Protein AF-A0A961BZH6-F1 (afdb_monomer)

Radius of gyration: 14.1 Å; Cα contacts (8 Å, |Δi|>4): 68; chains: 1; bounding box: 34×31×34 Å

Solvent-accessible surface area (backbone atoms only — not comparable to full-atom values): 5679 Å² total; per-residue (Å²): 130,94,71,57,64,45,85,42,70,35,66,73,38,45,78,71,69,42,80,82,34,53,34,66,80,86,29,50,54,66,72,52,71,83,78,41,56,75,67,56,45,56,51,48,51,52,51,49,57,59,40,61,78,40,56,68,63,61,26,46,51,53,49,51,59,54,48,72,76,38,97,45,70,70,58,40,52,55,47,53,63,70,70,52,80,69,84,68,80,93,74,135

pLDDT: mean 87.29, std 13.54, range [39.59, 96.5]

Foldseek 3Di:
DPDQWDWDFDPVCVVVVNPPRTQPQPGDGHPCPVVDPPLVVVLVVLLSVVLVVDDSNVSSVVVVVLVVVDPDVVVSSVVSVVPCPPPDPPDD

Sequence (92 aa):
GTGNMELRLSRQLADRRIFPAVDVNPSGTRREEILMSADELKLMWKLRRILSALDSQASLELLLAQLKKTKHNAEFLMMVQRNSSIKLDDED

Nearest PDB structures (foldseek):
  5jjl-assembly1_F  TM=9.929E-01  e=3.883E-07  Escherichia coli O157:H7
  6xav-assembly1_A  TM=9.834E-01  e=3.644E-07  Escherichia coli K-12
  5jji-assembly1_F  TM=9.933E-01  e=4.410E-07  Escherichia coli O157:H7
  6xav-assembly1_C  TM=9.779E-01  e=4.699E-07  Escherichia coli K-12
  6xav-assembly1_E  TM=9.716E-01  e=4.699E-07  Escherichia coli K-12

Secondary structure (DSSP, 8-state):
---SEE--B-HHHHHTT-SS-B-SSS-EETTGGGTS-HHHHHHHHHHHHHHHTS-HHHHHHHHHHHHTT-SSHHHHHHHHHHH---------

Mean predicted aligned error: 5.73 Å

Structure (mmCIF, N/CA/C/O backbone):
data_AF-A0A961BZH6-F1
#
_entry.id   AF-A0A961BZH6-F1
#
loop_
_atom_site.group_PDB
_atom_site.id
_atom_site.type_symbol
_atom_site.label_atom_id
_atom_site.label_alt_id
_atom_site.label_comp_id
_atom_site.label_asym_id
_atom_site.label_entity_id
_atom_site.label_seq_id
_atom_site.pdbx_PDB_ins_code
_atom_site.Cartn_x
_atom_site.Cartn_y
_atom_site.Cartn_z
_atom_site.occupancy
_atom_site.B_iso_or_equiv
_atom_site.auth_seq_id
_atom_site.auth_comp_id
_atom_site.auth_asym_id
_atom_site.auth_atom_id
_atom_site.pdbx_PDB_model_num
ATOM 1 N N . GLY A 1 1 ? -7.071 -6.562 -18.280 1.00 67.00 1 GLY A N 1
ATOM 2 C CA . GLY A 1 1 ? -7.021 -5.125 -17.948 1.00 67.00 1 GLY A CA 1
ATOM 3 C C . GLY A 1 1 ? -5.819 -4.484 -18.610 1.00 67.00 1 GLY A C 1
ATOM 4 O O . GLY A 1 1 ? -4.760 -5.105 -18.628 1.00 67.00 1 GLY A O 1
ATOM 5 N N . THR A 1 2 ? -6.006 -3.289 -19.171 1.00 85.19 2 THR A N 1
ATOM 6 C CA . THR A 1 2 ? -4.989 -2.474 -19.866 1.00 85.19 2 THR A CA 1
ATOM 7 C C . THR A 1 2 ? -4.133 -1.619 -18.921 1.00 85.19 2 THR A C 1
ATOM 9 O O . THR A 1 2 ? -3.116 -1.088 -19.350 1.00 85.19 2 THR A O 1
ATOM 12 N N . GLY A 1 3 ? -4.518 -1.498 -17.643 1.00 89.88 3 GLY A N 1
ATOM 13 C CA . GLY A 1 3 ? -3.774 -0.750 -16.627 1.00 89.88 3 GLY A CA 1
ATOM 14 C C . GLY A 1 3 ? -2.505 -1.461 -16.141 1.00 89.88 3 GLY A C 1
ATOM 15 O O . GLY A 1 3 ? -2.428 -2.692 -16.110 1.00 89.88 3 GLY A O 1
ATOM 16 N N . ASN A 1 4 ? -1.512 -0.662 -15.754 1.00 91.88 4 ASN A N 1
ATOM 17 C CA . ASN A 1 4 ? -0.231 -1.096 -15.190 1.00 91.88 4 ASN A CA 1
ATOM 18 C C . ASN A 1 4 ? -0.082 -0.766 -13.694 1.00 91.88 4 ASN A C 1
ATOM 20 O O . ASN A 1 4 ? 0.871 -1.236 -13.083 1.00 91.88 4 ASN A O 1
ATOM 24 N N . MET A 1 5 ? -1.017 -0.020 -13.104 1.00 95.25 5 MET A N 1
ATOM 25 C CA . MET A 1 5 ? -1.095 0.280 -11.674 1.00 95.25 5 MET A CA 1
ATOM 26 C C . MET A 1 5 ? -2.553 0.170 -11.220 1.00 95.25 5 MET A C 1
ATOM 28 O O . MET A 1 5 ? -3.445 0.733 -11.857 1.00 95.25 5 MET A O 1
ATOM 32 N N . GLU A 1 6 ? -2.789 -0.538 -10.119 1.00 95.31 6 GLU A N 1
ATOM 33 C CA . GLU A 1 6 ? -4.081 -0.592 -9.437 1.00 95.31 6 GLU A CA 1
ATOM 34 C C . GLU A 1 6 ? -3.899 -0.180 -7.972 1.00 95.31 6 GLU A C 1
ATOM 36 O O . GLU A 1 6 ? -3.107 -0.775 -7.243 1.00 95.31 6 GLU A O 1
ATOM 41 N N . LEU A 1 7 ? -4.661 0.826 -7.536 1.00 95.25 7 LEU A N 1
ATOM 42 C CA . LEU A 1 7 ? -4.798 1.201 -6.131 1.00 95.25 7 LEU A CA 1
ATOM 43 C C . LEU A 1 7 ? -6.239 0.927 -5.711 1.00 95.25 7 LEU A C 1
ATOM 45 O O . LEU A 1 7 ? -7.162 1.627 -6.132 1.00 95.25 7 LEU A O 1
ATOM 49 N N . ARG A 1 8 ? -6.441 -0.114 -4.907 1.00 94.56 8 ARG A N 1
ATOM 50 C CA . ARG A 1 8 ? -7.774 -0.528 -4.473 1.00 94.56 8 ARG A CA 1
ATOM 51 C C . ARG A 1 8 ? -8.109 0.078 -3.125 1.00 94.56 8 ARG A C 1
ATOM 53 O O . ARG A 1 8 ? -7.322 0.013 -2.184 1.00 94.56 8 ARG A O 1
ATOM 60 N N . LEU A 1 9 ? -9.305 0.648 -3.039 1.00 96.25 9 LEU A N 1
ATOM 61 C CA . LEU A 1 9 ? -9.847 1.199 -1.806 1.00 96.25 9 LEU A CA 1
ATOM 62 C C . LEU A 1 9 ? -10.916 0.259 -1.250 1.00 96.25 9 LEU A C 1
ATOM 64 O O . LEU A 1 9 ? -11.776 -0.218 -1.992 1.00 96.25 9 LEU A O 1
ATOM 68 N N . SER A 1 10 ? -10.871 0.005 0.055 1.00 95.06 10 SER A N 1
ATOM 69 C CA . SER A 1 10 ? -11.829 -0.859 0.739 1.00 95.06 10 SER A CA 1
ATOM 70 C C . SER A 1 10 ? -12.906 -0.039 1.434 1.00 95.06 10 SER A C 1
ATOM 72 O O . SER A 1 10 ? -12.633 0.772 2.322 1.00 95.06 10 SER A O 1
ATOM 74 N N . ARG A 1 11 ? -14.164 -0.319 1.081 1.00 95.31 11 ARG A N 1
ATOM 75 C CA . ARG A 1 11 ? -15.329 0.238 1.777 1.00 95.31 11 ARG A CA 1
ATOM 76 C C . ARG A 1 11 ? -15.357 -0.166 3.253 1.00 95.31 11 ARG A C 1
ATOM 78 O O . ARG A 1 11 ? -15.668 0.666 4.092 1.00 95.31 11 ARG A O 1
ATOM 85 N N . GLN A 1 12 ? -14.969 -1.402 3.577 1.00 93.69 12 GLN A N 1
ATOM 86 C CA . GLN A 1 12 ? -14.973 -1.900 4.958 1.00 93.69 12 GLN A CA 1
ATOM 87 C C . GLN A 1 12 ? -14.013 -1.109 5.861 1.00 93.69 12 GLN A C 1
ATOM 89 O O . GLN A 1 12 ? -14.349 -0.821 7.009 1.00 93.69 12 GLN A O 1
ATOM 94 N N . LEU A 1 13 ? -12.843 -0.721 5.338 1.00 94.19 13 LEU A N 1
ATOM 95 C CA . LEU A 1 13 ? -11.885 0.125 6.060 1.00 94.19 13 LEU A CA 1
ATOM 96 C C . LEU A 1 13 ? -12.438 1.543 6.262 1.00 94.19 13 LEU A C 1
ATOM 98 O O . LEU A 1 13 ? -12.354 2.091 7.362 1.00 94.19 13 LEU A O 1
ATOM 102 N N . ALA A 1 14 ? -13.058 2.110 5.222 1.00 96.50 14 ALA A N 1
ATOM 103 C CA . ALA A 1 14 ? -13.664 3.438 5.280 1.00 96.50 14 ALA A CA 1
ATOM 104 C C . ALA A 1 14 ? -14.847 3.506 6.264 1.00 96.50 14 ALA A C 1
ATOM 106 O O . ALA A 1 14 ? -14.930 4.453 7.047 1.00 96.50 14 ALA A O 1
ATOM 107 N N . ASP A 1 15 ? -15.715 2.489 6.288 1.00 96.25 15 ASP A N 1
ATOM 108 C CA . ASP A 1 15 ? -16.853 2.397 7.215 1.00 96.25 15 ASP A CA 1
ATOM 109 C C . ASP A 1 15 ? -16.380 2.353 8.683 1.00 96.25 15 ASP A C 1
ATOM 111 O O . ASP A 1 15 ? -17.019 2.922 9.570 1.00 96.25 15 ASP A O 1
ATOM 115 N N . ARG A 1 16 ? -15.205 1.756 8.941 1.00 93.75 16 ARG A N 1
ATOM 116 C CA . ARG A 1 16 ? -14.527 1.750 10.252 1.00 93.75 16 ARG A CA 1
ATOM 117 C C . ARG A 1 16 ? -13.692 3.010 10.527 1.00 93.75 16 ARG A C 1
ATOM 119 O O . ARG A 1 16 ? -13.041 3.091 11.565 1.00 93.75 16 ARG A O 1
ATOM 126 N N . ARG A 1 17 ? -13.731 4.010 9.638 1.00 94.50 17 ARG A N 1
ATOM 127 C CA . ARG A 1 17 ? -12.976 5.277 9.712 1.00 94.50 17 ARG A CA 1
ATOM 128 C C . ARG A 1 17 ? -11.453 5.107 9.737 1.00 94.50 17 ARG A C 1
ATOM 130 O O . ARG A 1 17 ? -10.745 5.934 10.312 1.00 94.50 17 ARG A O 1
ATOM 137 N N . ILE A 1 18 ? -10.941 4.060 9.097 1.00 92.50 18 ILE A N 1
ATOM 138 C CA . ILE A 1 18 ? -9.503 3.823 8.969 1.00 92.50 18 ILE A CA 1
ATOM 139 C C . ILE A 1 18 ? -9.027 4.446 7.657 1.00 92.50 18 ILE A C 1
ATOM 141 O O . ILE A 1 18 ? -9.461 4.048 6.575 1.00 92.50 18 ILE A O 1
ATOM 145 N N . PHE A 1 19 ? -8.130 5.431 7.759 1.00 94.81 19 PHE A N 1
ATOM 146 C CA . PHE A 1 19 ? -7.616 6.178 6.612 1.00 94.81 19 PHE A CA 1
ATOM 147 C C . PHE A 1 19 ? -6.083 6.172 6.558 1.00 94.81 19 PHE A C 1
ATOM 149 O O . PHE A 1 19 ? -5.441 6.298 7.604 1.00 94.81 19 PHE A O 1
ATOM 156 N N . PRO A 1 20 ? -5.493 6.088 5.349 1.00 94.81 20 PRO A N 1
ATOM 157 C CA . PRO A 1 20 ? -6.152 5.951 4.043 1.00 94.81 20 PRO A CA 1
ATOM 158 C C . PRO A 1 20 ? -6.733 4.540 3.848 1.00 94.81 20 PRO A C 1
ATOM 160 O O . PRO A 1 20 ? -6.073 3.565 4.176 1.00 94.81 20 PRO A O 1
ATOM 163 N N . ALA A 1 21 ? -7.950 4.420 3.304 1.00 95.81 21 ALA A N 1
ATOM 164 C CA . ALA A 1 21 ? -8.689 3.151 3.194 1.00 95.81 21 ALA A CA 1
ATOM 165 C C . ALA A 1 21 ? -8.176 2.241 2.055 1.00 95.81 21 ALA A C 1
ATOM 167 O O . ALA A 1 21 ? -8.960 1.712 1.267 1.00 95.81 21 ALA A O 1
ATOM 168 N N . VAL A 1 22 ? -6.856 2.110 1.929 1.00 95.00 22 VAL A N 1
ATOM 169 C CA . VAL A 1 22 ? -6.174 1.345 0.882 1.00 95.00 22 VAL A CA 1
ATOM 170 C C . VAL A 1 22 ? -6.102 -0.118 1.286 1.00 95.00 22 VAL A C 1
ATOM 172 O O . VAL A 1 22 ? -5.615 -0.450 2.364 1.00 95.00 22 VAL A O 1
ATOM 175 N N . ASP A 1 23 ? -6.537 -0.994 0.388 1.00 91.94 23 ASP A N 1
ATOM 176 C CA . ASP A 1 23 ? -6.297 -2.423 0.514 1.00 91.94 23 ASP A CA 1
ATOM 177 C C . ASP A 1 23 ? -4.948 -2.758 -0.128 1.00 91.94 23 ASP A C 1
ATOM 179 O O . ASP A 1 23 ? -4.80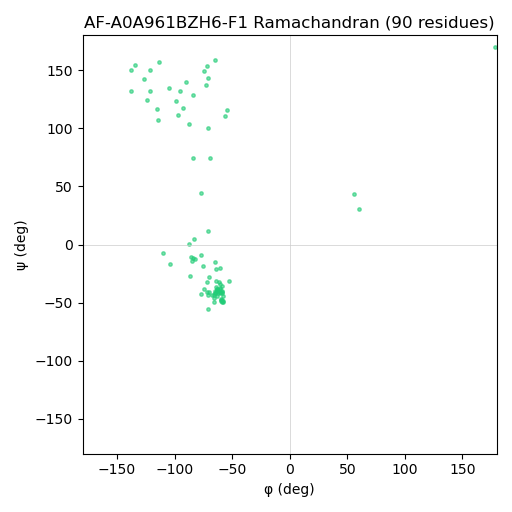2 -2.754 -1.353 1.00 91.94 23 ASP A O 1
ATOM 183 N N . VAL A 1 24 ? -3.933 -2.978 0.706 1.00 89.69 24 VAL A N 1
ATOM 184 C CA . VAL A 1 24 ? -2.534 -3.091 0.265 1.00 89.69 24 VAL A CA 1
ATOM 185 C C . VAL A 1 24 ? -2.276 -4.396 -0.490 1.00 89.69 24 VAL A C 1
ATOM 187 O O . VAL A 1 24 ? -1.470 -4.406 -1.414 1.00 89.69 24 VAL A O 1
ATOM 190 N N . ASN A 1 25 ? -2.980 -5.477 -0.144 1.00 87.00 25 ASN A N 1
ATOM 191 C CA . ASN A 1 25 ? -2.764 -6.801 -0.731 1.00 87.00 25 ASN A CA 1
ATOM 192 C C . ASN A 1 25 ? -3.121 -6.866 -2.231 1.00 87.00 25 ASN A C 1
ATOM 194 O O . ASN A 1 25 ? -2.295 -7.338 -3.011 1.00 87.00 25 ASN A O 1
ATOM 198 N N . PRO A 1 26 ? -4.299 -6.390 -2.681 1.00 90.25 26 PRO A N 1
ATOM 199 C CA . PRO A 1 2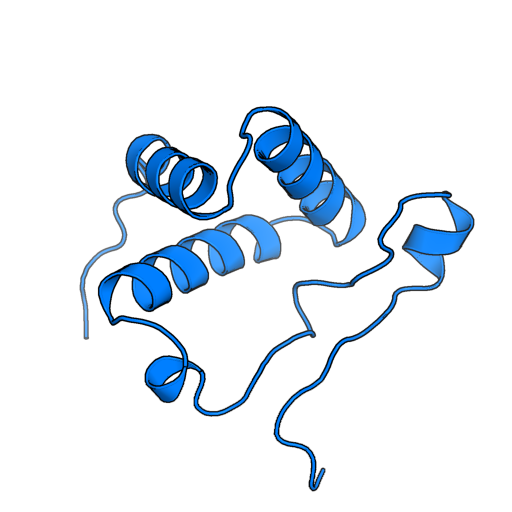6 ? -4.646 -6.380 -4.100 1.00 90.25 26 PRO A CA 1
ATOM 200 C C . PRO A 1 26 ? -4.167 -5.122 -4.848 1.00 90.25 26 PRO A C 1
ATOM 202 O O . PRO A 1 26 ? -4.457 -4.990 -6.037 1.00 90.25 26 PRO A O 1
ATOM 205 N N . SER A 1 27 ? -3.488 -4.184 -4.178 1.00 93.81 27 SER A N 1
ATOM 206 C CA . SER A 1 27 ? -2.912 -2.993 -4.813 1.00 93.81 27 SER A CA 1
ATOM 207 C C . SER A 1 27 ? -1.482 -3.258 -5.276 1.00 93.81 27 SER A C 1
ATOM 209 O O . SER A 1 27 ? -0.686 -3.872 -4.567 1.00 93.81 27 SER A O 1
ATOM 211 N N . GLY A 1 28 ? -1.113 -2.748 -6.447 1.00 94.00 28 GLY A N 1
ATOM 212 C CA . GLY A 1 28 ? 0.235 -2.938 -6.966 1.00 94.00 28 GLY A CA 1
ATOM 213 C C . GLY A 1 28 ? 0.468 -2.315 -8.332 1.00 94.00 28 GLY A C 1
ATOM 214 O O . GLY A 1 28 ? -0.460 -1.894 -9.027 1.00 94.00 28 GLY A O 1
ATOM 215 N N . THR A 1 29 ? 1.739 -2.295 -8.716 1.00 95.56 29 THR A N 1
ATOM 216 C CA . THR A 1 29 ? 2.208 -1.792 -10.005 1.00 95.56 29 THR A CA 1
ATOM 217 C C . THR A 1 29 ? 2.937 -2.915 -10.728 1.00 95.56 29 THR A C 1
ATOM 219 O O . THR A 1 29 ? 3.773 -3.603 -10.148 1.00 95.56 29 THR A O 1
ATOM 222 N N . ARG A 1 30 ? 2.615 -3.127 -12.003 1.00 94.19 30 ARG A N 1
ATOM 223 C CA . ARG A 1 30 ? 3.349 -4.063 -12.859 1.00 94.19 30 ARG A CA 1
ATOM 224 C C . ARG A 1 30 ? 4.722 -3.488 -13.176 1.00 94.19 30 ARG A C 1
ATOM 226 O O . ARG A 1 30 ? 4.834 -2.295 -13.442 1.00 94.19 30 ARG A O 1
ATOM 233 N N . ARG A 1 31 ? 5.721 -4.365 -13.246 1.00 93.31 31 ARG A N 1
ATOM 234 C CA . ARG A 1 31 ? 7.125 -3.997 -13.456 1.00 93.31 31 ARG A CA 1
ATOM 235 C C . ARG A 1 31 ? 7.646 -2.999 -12.418 1.00 93.31 31 ARG A C 1
ATOM 237 O O . ARG A 1 31 ? 8.288 -2.015 -12.764 1.00 93.31 31 ARG A O 1
ATOM 244 N N . GLU A 1 32 ? 7.316 -3.203 -11.145 1.00 94.88 32 GLU A N 1
ATOM 245 C CA . GLU A 1 32 ? 7.736 -2.295 -10.071 1.00 94.88 32 GLU A CA 1
ATOM 246 C C . GLU A 1 32 ? 9.268 -2.258 -9.864 1.00 94.88 32 GLU A C 1
ATOM 248 O O . GLU A 1 32 ? 9.782 -1.298 -9.297 1.00 94.88 32 GLU A O 1
ATOM 253 N N . GLU A 1 33 ? 10.009 -3.221 -10.424 1.00 94.12 33 GLU A N 1
ATOM 254 C CA . GLU A 1 33 ? 11.475 -3.255 -10.471 1.00 94.12 33 GLU A CA 1
ATOM 255 C C . GLU A 1 33 ? 12.122 -2.121 -11.278 1.00 94.12 33 GLU A C 1
ATOM 257 O O . GLU A 1 33 ? 13.291 -1.820 -11.061 1.00 94.12 33 GLU A O 1
ATOM 262 N N . ILE A 1 34 ? 11.391 -1.467 -12.190 1.00 95.50 34 ILE A N 1
ATOM 263 C CA . ILE A 1 34 ? 11.917 -0.299 -12.925 1.00 95.50 34 ILE A CA 1
ATOM 264 C C . ILE A 1 34 ? 11.726 1.015 -12.154 1.00 95.50 34 ILE A C 1
ATOM 266 O O . ILE A 1 34 ? 12.229 2.053 -12.578 1.00 95.50 34 ILE A O 1
ATOM 270 N N . LEU A 1 35 ? 10.950 0.990 -11.064 1.00 94.62 35 LEU A N 1
ATOM 271 C CA . LEU A 1 35 ? 10.554 2.173 -10.291 1.00 94.62 35 LEU A CA 1
ATOM 272 C C . LEU A 1 35 ? 11.327 2.320 -8.979 1.00 94.62 35 LEU A C 1
ATOM 274 O O . LEU A 1 35 ? 11.293 3.388 -8.372 1.00 94.62 35 LEU A O 1
ATOM 278 N N . MET A 1 36 ? 11.974 1.251 -8.524 1.00 93.25 36 MET A N 1
ATOM 279 C CA . MET A 1 36 ? 12.645 1.165 -7.231 1.00 93.25 36 MET A CA 1
ATOM 280 C C . MET A 1 36 ? 14.025 0.541 -7.405 1.00 93.25 36 MET A C 1
ATOM 282 O O . MET A 1 36 ? 14.259 -0.224 -8.341 1.00 93.25 36 MET A O 1
ATOM 286 N N . SER A 1 37 ? 14.943 0.843 -6.490 1.00 94.31 37 SER A N 1
ATOM 287 C CA . SER A 1 37 ? 16.218 0.123 -6.439 1.00 94.31 37 SER A CA 1
ATOM 288 C C . SER A 1 37 ? 16.003 -1.354 -6.074 1.00 94.31 37 SER A C 1
ATOM 290 O O . SER A 1 37 ? 14.989 -1.726 -5.478 1.00 94.31 37 SER A O 1
ATOM 292 N N . ALA A 1 38 ? 16.972 -2.216 -6.400 1.00 92.56 38 ALA A N 1
ATOM 293 C CA . ALA A 1 38 ? 16.886 -3.647 -6.091 1.00 92.56 38 ALA A CA 1
ATOM 294 C C . ALA A 1 38 ? 16.730 -3.920 -4.581 1.00 92.56 38 ALA A C 1
ATOM 296 O O . ALA A 1 38 ? 15.999 -4.829 -4.185 1.00 92.56 38 ALA A O 1
ATOM 297 N N . ASP A 1 39 ? 17.376 -3.113 -3.738 1.00 90.50 39 ASP A N 1
ATOM 298 C CA . ASP A 1 39 ? 17.299 -3.247 -2.283 1.00 90.50 39 ASP A CA 1
ATOM 299 C C . ASP A 1 39 ? 15.927 -2.825 -1.745 1.00 90.50 39 ASP A C 1
ATOM 301 O O . ASP A 1 39 ? 15.329 -3.536 -0.931 1.00 90.50 39 ASP A O 1
ATOM 305 N N . GLU A 1 40 ? 15.380 -1.712 -2.242 1.00 90.69 40 GLU A N 1
ATOM 306 C CA . GLU A 1 40 ? 14.024 -1.271 -1.899 1.00 90.69 40 GLU A CA 1
ATOM 307 C C . GLU A 1 40 ? 12.976 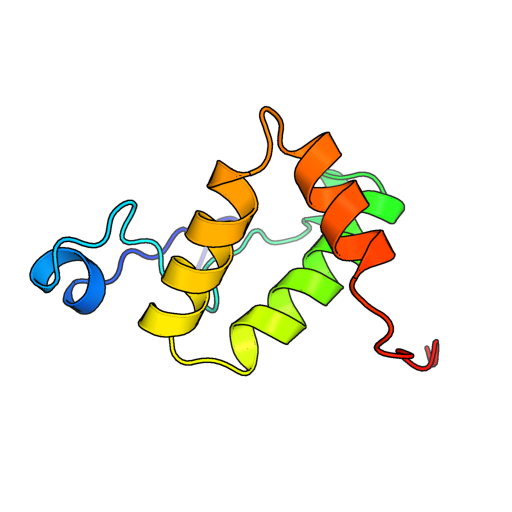-2.288 -2.346 1.00 90.69 40 GLU A C 1
ATOM 309 O O . GLU A 1 40 ? 12.065 -2.600 -1.580 1.00 90.69 40 GLU A O 1
ATOM 314 N N . LEU A 1 41 ? 13.128 -2.861 -3.543 1.00 93.06 41 LEU A N 1
ATOM 315 C CA . LEU A 1 41 ? 12.219 -3.878 -4.063 1.00 93.06 41 LEU A CA 1
ATOM 316 C C . LEU A 1 41 ? 12.178 -5.114 -3.155 1.00 93.06 41 LEU A C 1
ATOM 318 O O . LEU A 1 41 ? 11.097 -5.565 -2.765 1.00 93.06 41 LEU A O 1
ATOM 322 N N . LYS A 1 42 ? 13.348 -5.620 -2.744 1.00 91.69 42 LYS A N 1
ATOM 323 C CA . LYS A 1 42 ? 13.445 -6.743 -1.798 1.00 91.69 42 LYS A CA 1
ATOM 324 C C . LYS A 1 42 ? 12.746 -6.418 -0.479 1.00 91.69 42 LYS A C 1
ATOM 326 O O . LYS A 1 42 ? 12.001 -7.247 0.044 1.00 91.69 42 LYS A O 1
ATOM 331 N N . LEU A 1 43 ? 12.948 -5.215 0.061 1.00 91.44 43 LEU A N 1
ATOM 332 C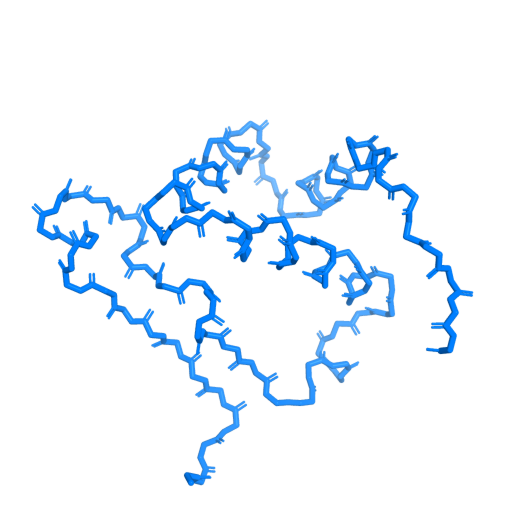 CA . LEU A 1 43 ? 12.291 -4.778 1.296 1.00 91.44 43 LEU A CA 1
ATOM 333 C C . LEU A 1 43 ? 10.771 -4.652 1.136 1.00 91.44 43 LEU A C 1
ATOM 335 O O . LEU A 1 43 ? 10.028 -5.078 2.024 1.00 91.44 43 LEU A O 1
ATOM 339 N N . MET A 1 44 ? 10.299 -4.141 -0.001 1.00 92.19 44 MET A N 1
ATOM 340 C CA . MET A 1 44 ? 8.874 -4.044 -0.315 1.00 92.19 44 MET A CA 1
ATOM 341 C C . MET A 1 44 ? 8.208 -5.418 -0.406 1.00 92.19 44 MET A C 1
ATOM 343 O O . MET A 1 44 ? 7.110 -5.597 0.124 1.00 92.19 44 MET A O 1
ATOM 347 N N . TRP A 1 45 ? 8.869 -6.415 -0.999 1.00 91.19 45 TRP A N 1
ATOM 348 C CA . TRP A 1 45 ? 8.360 -7.790 -1.030 1.00 91.19 45 TRP A CA 1
ATOM 349 C C . TRP A 1 45 ? 8.277 -8.413 0.363 1.00 91.19 45 TRP A C 1
ATOM 351 O O . TRP A 1 45 ? 7.266 -9.036 0.696 1.00 91.19 45 TRP A O 1
ATOM 361 N N . LYS A 1 46 ? 9.289 -8.198 1.213 1.00 89.31 46 LYS A N 1
ATOM 362 C CA . LYS A 1 46 ? 9.250 -8.636 2.619 1.00 89.31 46 LYS A CA 1
ATOM 363 C C . LYS A 1 46 ? 8.077 -8.009 3.363 1.00 89.31 46 LYS A C 1
ATOM 365 O O . LYS A 1 46 ? 7.319 -8.719 4.021 1.00 89.31 46 LYS A O 1
ATOM 370 N N . LEU A 1 47 ? 7.895 -6.6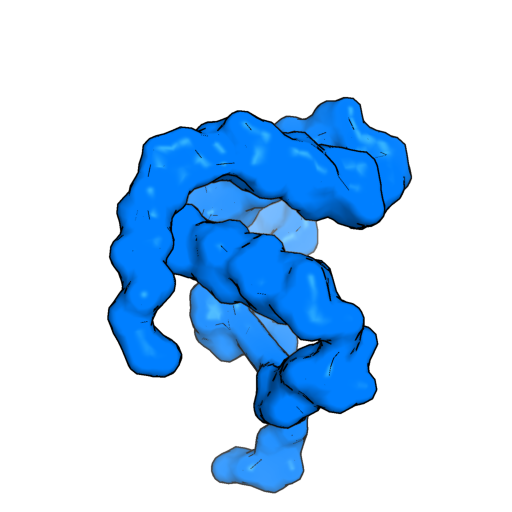97 3.218 1.00 90.81 47 LEU A N 1
ATOM 371 C CA . LEU A 1 47 ? 6.777 -5.985 3.822 1.00 90.81 47 LEU A CA 1
ATOM 372 C C . LEU A 1 47 ? 5.434 -6.535 3.327 1.00 90.81 47 LEU A C 1
ATOM 374 O O . LEU A 1 47 ? 4.577 -6.845 4.150 1.00 90.81 47 LEU A O 1
ATOM 378 N N . ARG A 1 48 ? 5.261 -6.729 2.012 1.00 91.06 48 ARG A N 1
ATOM 379 C CA . ARG A 1 48 ? 4.027 -7.311 1.457 1.00 91.06 48 ARG A CA 1
ATOM 380 C C . ARG A 1 48 ? 3.739 -8.702 2.020 1.00 91.06 48 ARG A C 1
ATOM 382 O O . ARG A 1 48 ? 2.594 -8.958 2.366 1.00 91.06 48 ARG A O 1
ATOM 389 N N . ARG A 1 49 ? 4.748 -9.565 2.186 1.00 89.38 49 ARG A N 1
ATOM 390 C CA . ARG A 1 49 ? 4.572 -10.901 2.793 1.00 89.38 49 ARG A CA 1
ATOM 391 C C . ARG A 1 49 ? 4.096 -10.837 4.245 1.00 89.38 49 ARG A C 1
ATOM 393 O O . ARG A 1 49 ? 3.268 -11.645 4.653 1.00 89.38 49 ARG A O 1
ATOM 400 N N . ILE A 1 50 ? 4.605 -9.882 5.022 1.00 88.38 50 ILE A N 1
ATOM 401 C CA . ILE A 1 50 ? 4.149 -9.660 6.403 1.00 88.38 50 ILE A CA 1
ATOM 402 C C . ILE A 1 50 ? 2.689 -9.195 6.399 1.00 88.38 50 ILE A C 1
ATOM 404 O O . ILE A 1 50 ? 1.870 -9.718 7.150 1.00 88.38 50 ILE A O 1
ATOM 408 N N . LEU A 1 51 ? 2.351 -8.236 5.533 1.00 89.88 51 LEU A N 1
ATOM 409 C CA . LEU A 1 51 ? 1.001 -7.678 5.442 1.00 89.88 51 LEU A CA 1
ATOM 410 C C . LEU A 1 51 ? -0.022 -8.667 4.865 1.00 89.88 51 LEU A C 1
ATOM 412 O O . LEU A 1 51 ? -1.191 -8.588 5.232 1.00 89.88 51 LEU A O 1
ATOM 416 N N . SER A 1 52 ? 0.393 -9.611 4.014 1.00 89.69 52 SER A N 1
ATOM 417 C CA . SER A 1 52 ? -0.494 -10.629 3.437 1.00 89.69 52 SER A CA 1
ATOM 418 C C . SER A 1 52 ? -0.874 -11.737 4.419 1.00 89.69 52 SER A C 1
ATOM 420 O O . SER A 1 52 ? -1.840 -12.452 4.180 1.00 89.69 52 SER A O 1
ATOM 422 N N . ALA A 1 53 ? -0.112 -11.905 5.505 1.00 89.12 53 ALA A N 1
ATOM 423 C CA . ALA A 1 53 ? -0.427 -12.860 6.571 1.00 89.12 53 ALA A CA 1
ATOM 424 C C . ALA A 1 53 ? -1.536 -12.360 7.519 1.00 89.12 53 ALA A C 1
ATOM 426 O O . ALA A 1 53 ? -2.007 -13.112 8.370 1.00 89.12 53 ALA A O 1
ATOM 427 N N . LEU A 1 54 ? -1.928 -11.092 7.385 1.00 89.19 54 LEU A N 1
ATOM 428 C CA . LEU A 1 54 ? -2.932 -10.416 8.195 1.00 89.19 54 LEU A CA 1
ATOM 429 C C . LEU A 1 54 ? -4.154 -10.071 7.328 1.00 89.19 54 LEU A C 1
ATOM 431 O O . LEU A 1 54 ? -4.059 -9.966 6.102 1.00 89.19 54 LEU A O 1
ATOM 435 N N . ASP A 1 55 ? -5.311 -9.889 7.962 1.00 90.12 55 ASP A N 1
ATOM 436 C CA . ASP A 1 55 ? -6.493 -9.352 7.291 1.00 90.12 55 ASP A CA 1
ATOM 437 C C . ASP A 1 55 ? -6.316 -7.854 6.987 1.00 90.12 55 ASP A C 1
ATOM 439 O O . ASP A 1 55 ? -5.597 -7.148 7.696 1.00 90.12 55 ASP A O 1
ATOM 443 N N . SER A 1 56 ? -6.994 -7.341 5.950 1.00 87.88 56 SER A N 1
ATOM 444 C CA . SER A 1 56 ? -6.754 -5.988 5.417 1.00 87.88 56 SER A CA 1
ATOM 445 C C . SER A 1 56 ? -6.812 -4.875 6.471 1.00 87.88 56 SER A C 1
ATOM 447 O O . SER A 1 56 ? -6.102 -3.876 6.335 1.00 87.88 56 SER A O 1
ATOM 449 N N . GLN A 1 57 ? -7.626 -5.023 7.523 1.00 91.31 57 GLN A N 1
ATOM 450 C CA . GLN A 1 57 ? -7.653 -4.054 8.615 1.00 91.31 57 GLN A CA 1
ATOM 451 C C . GLN A 1 57 ? -6.394 -4.125 9.475 1.00 91.31 57 GLN A C 1
ATOM 453 O O . GLN A 1 57 ? -5.724 -3.102 9.636 1.00 91.31 57 GLN A O 1
ATOM 458 N N . ALA A 1 58 ? -6.065 -5.300 10.015 1.00 91.44 58 ALA A N 1
ATOM 459 C CA . ALA A 1 58 ? -4.891 -5.454 10.866 1.00 91.44 58 ALA A CA 1
ATOM 460 C C . ALA A 1 58 ? -3.601 -5.098 10.114 1.00 91.44 58 ALA A C 1
ATOM 462 O O . ALA A 1 58 ? -2.721 -4.445 10.678 1.00 91.44 58 ALA A O 1
ATOM 463 N N . SER A 1 59 ? -3.507 -5.445 8.824 1.00 90.62 59 SER A N 1
ATOM 464 C CA . SER A 1 59 ? -2.379 -5.069 7.965 1.00 90.62 59 SER A CA 1
ATOM 465 C C . SER A 1 59 ? -2.203 -3.552 7.898 1.00 90.62 59 SER A C 1
ATOM 467 O O . SER A 1 59 ? -1.098 -3.043 8.098 1.00 90.62 59 SER A O 1
ATOM 469 N N . LEU A 1 60 ? -3.284 -2.812 7.631 1.00 92.56 60 LEU A N 1
ATOM 470 C CA . LEU A 1 60 ? -3.222 -1.359 7.499 1.00 92.56 60 LEU A CA 1
ATOM 471 C C . LEU A 1 60 ? -2.949 -0.674 8.843 1.00 92.56 60 LEU A C 1
ATOM 473 O O . LEU A 1 60 ? -2.153 0.261 8.900 1.00 92.56 60 LEU A O 1
ATOM 477 N N . GLU A 1 61 ? -3.562 -1.140 9.929 1.00 92.50 61 GLU A N 1
ATOM 478 C CA . GLU A 1 61 ? -3.307 -0.609 11.271 1.00 92.50 61 GLU A CA 1
ATOM 479 C C . GLU A 1 61 ? -1.854 -0.830 11.700 1.00 92.50 61 GLU A C 1
ATOM 481 O O . GLU A 1 61 ? -1.211 0.107 12.181 1.00 92.50 61 GLU A O 1
ATOM 486 N N . LEU A 1 62 ? -1.303 -2.026 11.459 1.00 91.19 62 LEU A N 1
ATOM 487 C CA . LEU A 1 62 ? 0.105 -2.323 11.707 1.00 91.19 62 LEU A CA 1
ATOM 488 C C . LEU A 1 62 ? 1.010 -1.401 10.884 1.00 91.19 62 LEU A C 1
ATOM 490 O O . LEU A 1 62 ? 1.936 -0.800 11.433 1.00 91.19 62 LEU A O 1
ATOM 494 N N . LEU A 1 63 ? 0.734 -1.261 9.585 1.00 91.75 63 LEU A N 1
ATOM 495 C CA . LEU A 1 63 ? 1.502 -0.395 8.694 1.00 91.75 63 LEU A CA 1
ATOM 496 C C . LEU A 1 63 ? 1.485 1.058 9.187 1.00 91.75 63 LEU A C 1
ATOM 498 O O . LEU A 1 63 ? 2.541 1.667 9.347 1.00 91.75 63 LEU A O 1
ATOM 502 N N . LEU A 1 64 ? 0.304 1.598 9.496 1.00 93.25 64 LEU A N 1
ATOM 503 C CA . LEU A 1 64 ? 0.151 2.958 10.012 1.00 93.25 64 LEU A CA 1
ATOM 504 C C . LEU A 1 64 ? 0.839 3.145 11.365 1.00 93.25 64 LEU A C 1
ATOM 506 O O . LEU A 1 64 ? 1.442 4.192 11.602 1.00 93.25 64 LEU A O 1
ATOM 510 N N . ALA A 1 65 ? 0.783 2.149 12.248 1.00 92.69 65 ALA A N 1
ATOM 511 C CA . ALA A 1 65 ? 1.450 2.199 13.542 1.00 92.69 65 ALA A CA 1
ATOM 512 C C . ALA A 1 65 ? 2.978 2.274 13.405 1.00 92.69 65 ALA A C 1
ATOM 514 O O . ALA A 1 65 ? 3.617 2.977 14.187 1.00 92.69 65 ALA A O 1
ATOM 515 N N . GLN A 1 66 ? 3.569 1.587 12.422 1.00 90.94 66 GLN A N 1
ATOM 516 C CA . GLN A 1 66 ? 5.009 1.680 12.165 1.00 90.94 66 GLN A CA 1
ATOM 517 C C . GLN A 1 66 ? 5.380 2.969 11.429 1.00 90.94 66 GLN A C 1
ATOM 519 O O . GLN A 1 66 ? 6.331 3.631 11.833 1.00 90.94 66 GLN A O 1
ATOM 524 N N . LEU A 1 67 ? 4.607 3.373 10.415 1.00 93.75 67 LEU A N 1
ATOM 525 C CA . LEU A 1 67 ? 4.846 4.619 9.679 1.00 93.75 67 LEU A CA 1
ATOM 526 C C . LEU A 1 67 ? 4.818 5.840 10.604 1.00 93.75 67 LEU A C 1
ATOM 528 O O . LEU A 1 67 ? 5.681 6.703 10.491 1.00 93.75 67 LEU A O 1
ATOM 532 N N . LYS A 1 68 ? 3.895 5.885 11.576 1.00 94.69 68 LYS A N 1
ATOM 533 C CA . LYS A 1 68 ? 3.806 6.970 12.572 1.00 94.69 68 LYS A CA 1
ATOM 534 C C . LYS A 1 68 ? 5.050 7.121 13.454 1.00 94.69 68 LYS A C 1
ATOM 536 O O . LYS A 1 68 ? 5.225 8.181 14.048 1.00 94.69 68 LYS A O 1
ATOM 541 N N . LYS A 1 69 ? 5.892 6.089 13.571 1.00 93.75 69 LYS A N 1
ATOM 542 C CA . LYS A 1 69 ? 7.139 6.149 14.355 1.00 93.75 69 LYS A CA 1
ATOM 543 C C . LYS A 1 69 ? 8.294 6.782 13.586 1.00 93.75 69 LYS A C 1
ATOM 545 O O . LYS A 1 69 ? 9.316 7.080 14.191 1.00 93.75 69 LYS A O 1
ATOM 550 N N . THR A 1 70 ? 8.143 6.960 12.278 1.00 94.50 70 THR A N 1
ATOM 551 C CA . THR A 1 70 ? 9.201 7.431 11.382 1.00 94.50 70 THR A CA 1
ATOM 552 C C . THR A 1 70 ? 8.773 8.700 10.674 1.00 94.50 70 THR A C 1
ATOM 554 O O . THR A 1 70 ? 7.591 8.898 10.396 1.00 94.50 70 THR A O 1
ATOM 557 N N . LYS A 1 71 ? 9.730 9.563 10.341 1.00 93.75 71 LYS A N 1
ATOM 558 C CA . LYS A 1 71 ? 9.418 10.807 9.622 1.00 93.75 71 LYS A CA 1
ATOM 559 C C . LYS A 1 71 ? 9.387 10.607 8.105 1.00 93.75 71 LYS A C 1
ATOM 561 O O . LYS A 1 71 ? 8.706 11.347 7.396 1.00 93.75 71 LYS A O 1
ATOM 566 N N . HIS A 1 72 ? 10.134 9.621 7.605 1.00 94.94 72 HIS A N 1
ATOM 567 C CA . HIS A 1 72 ? 10.347 9.389 6.178 1.00 94.94 72 HIS A CA 1
ATOM 568 C C . HIS A 1 72 ? 10.282 7.896 5.827 1.00 94.94 72 HIS A C 1
ATOM 570 O O . HIS A 1 72 ? 10.696 7.047 6.613 1.00 94.94 72 HIS A O 1
ATOM 576 N N . ASN A 1 73 ? 9.851 7.573 4.603 1.00 91.88 73 ASN A N 1
ATOM 577 C CA . ASN A 1 73 ? 9.734 6.181 4.145 1.00 91.88 73 ASN A CA 1
ATOM 578 C C . ASN A 1 73 ? 11.075 5.430 4.151 1.00 91.88 73 ASN A C 1
ATOM 580 O O . ASN A 1 73 ? 11.100 4.245 4.462 1.00 91.88 73 ASN A O 1
ATOM 584 N N . ALA A 1 74 ? 12.192 6.109 3.869 1.00 91.00 74 ALA A N 1
ATOM 585 C CA . ALA A 1 74 ? 13.520 5.496 3.931 1.00 91.00 74 ALA A CA 1
ATOM 586 C C . ALA A 1 74 ? 13.851 4.983 5.345 1.00 91.00 74 ALA A C 1
ATOM 588 O O . ALA A 1 74 ? 14.371 3.883 5.515 1.00 91.00 74 ALA A O 1
ATOM 589 N N . GLU A 1 75 ? 13.493 5.754 6.375 1.00 91.31 75 GLU A N 1
ATOM 590 C CA . GLU A 1 75 ? 13.668 5.360 7.774 1.00 91.31 75 GLU A CA 1
ATOM 591 C C . GLU A 1 75 ? 12.788 4.156 8.130 1.00 91.31 75 GLU A C 1
ATOM 593 O O . GLU A 1 75 ? 13.263 3.196 8.739 1.00 91.31 75 GLU A O 1
ATOM 598 N N . PHE A 1 76 ? 11.532 4.169 7.680 1.00 92.75 76 PHE A N 1
ATOM 599 C CA . PHE A 1 76 ? 10.616 3.042 7.830 1.00 92.75 76 PHE A CA 1
ATOM 600 C C . PHE A 1 76 ? 11.163 1.760 7.189 1.00 92.75 76 PHE A C 1
ATOM 602 O O . PHE A 1 76 ? 11.205 0.719 7.846 1.00 92.75 76 PHE A O 1
ATOM 609 N N . LEU A 1 77 ? 11.642 1.830 5.946 1.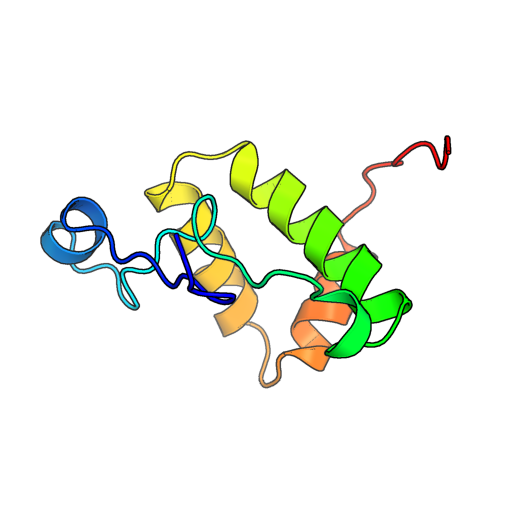00 89.25 77 LEU A N 1
ATOM 610 C CA . LEU A 1 77 ? 12.198 0.676 5.236 1.00 89.25 77 LEU A CA 1
ATOM 611 C C . LEU A 1 77 ? 13.450 0.121 5.936 1.00 89.25 77 LEU A C 1
ATOM 613 O O . LEU A 1 77 ? 13.567 -1.095 6.103 1.00 89.25 77 LEU A O 1
ATOM 617 N N . MET A 1 78 ? 14.330 0.987 6.452 1.00 88.06 78 MET A N 1
ATOM 618 C CA . MET A 1 78 ? 15.470 0.567 7.279 1.00 88.06 78 MET A CA 1
ATOM 619 C C . MET A 1 78 ? 15.042 -0.092 8.601 1.00 88.06 78 MET A C 1
ATOM 621 O O . MET A 1 78 ? 15.748 -0.959 9.123 1.00 88.06 78 MET A O 1
ATOM 625 N N . MET A 1 79 ? 13.908 0.312 9.179 1.00 86.19 79 MET A N 1
ATOM 626 C CA . MET A 1 79 ? 13.359 -0.324 10.379 1.00 86.19 79 MET A CA 1
ATOM 627 C C . MET A 1 79 ? 12.779 -1.709 10.062 1.00 86.19 79 MET A C 1
ATOM 629 O O . MET A 1 79 ? 13.013 -2.656 10.813 1.00 86.19 79 MET A O 1
ATOM 633 N N . VAL A 1 80 ? 12.074 -1.855 8.934 1.00 85.44 80 VAL A N 1
ATOM 634 C CA . VAL A 1 80 ? 11.574 -3.153 8.446 1.00 85.44 80 VAL A CA 1
ATOM 635 C C . VAL A 1 80 ? 12.736 -4.115 8.188 1.00 85.44 80 VAL A C 1
ATOM 637 O O . VAL A 1 80 ? 12.666 -5.277 8.587 1.00 85.44 80 VAL A O 1
ATOM 640 N N . GLN A 1 81 ? 13.836 -3.631 7.604 1.00 83.50 81 GLN A N 1
ATOM 641 C CA . GLN A 1 81 ? 15.056 -4.416 7.398 1.00 83.50 81 GLN A CA 1
ATOM 642 C C . GLN A 1 81 ? 15.643 -4.947 8.713 1.00 83.50 81 GLN A C 1
ATOM 644 O O . GLN A 1 81 ? 16.057 -6.099 8.776 1.00 83.50 81 GLN A O 1
ATOM 649 N N . ARG A 1 82 ? 15.660 -4.124 9.769 1.00 79.88 82 ARG A N 1
ATOM 650 C CA . ARG A 1 82 ? 16.213 -4.497 11.082 1.00 79.88 82 ARG A CA 1
ATOM 651 C C . ARG A 1 82 ? 15.317 -5.448 11.873 1.00 79.88 82 ARG A C 1
ATOM 653 O O . ARG A 1 82 ? 15.822 -6.346 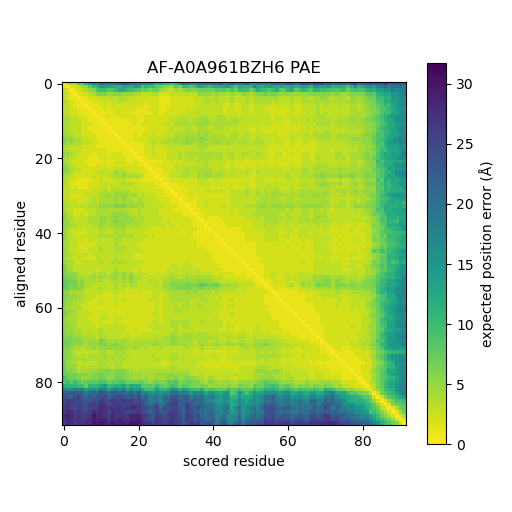12.536 1.00 79.88 82 ARG A O 1
ATOM 660 N N . ASN A 1 83 ? 14.002 -5.251 11.811 1.00 69.75 83 ASN A N 1
ATOM 661 C CA . ASN A 1 83 ? 13.042 -6.020 12.608 1.00 69.75 83 ASN A CA 1
ATOM 662 C C . ASN A 1 83 ? 12.640 -7.351 11.958 1.00 69.75 83 ASN A C 1
ATOM 664 O O . ASN A 1 83 ? 12.045 -8.200 12.619 1.00 69.75 83 ASN A O 1
ATOM 668 N N . SER A 1 84 ? 12.946 -7.550 10.675 1.00 61.75 84 SER A N 1
ATOM 669 C CA . SER A 1 84 ? 12.686 -8.807 9.975 1.00 61.75 84 SER A CA 1
ATOM 670 C C . SER A 1 84 ? 13.817 -9.811 10.218 1.00 61.75 84 SER A C 1
ATOM 672 O O . SER A 1 84 ? 14.601 -10.129 9.334 1.00 61.75 84 SER A O 1
ATOM 674 N N . SER A 1 85 ? 13.857 -10.392 11.418 1.00 55.34 85 SER A N 1
ATOM 675 C CA . SER A 1 85 ? 14.613 -11.626 11.702 1.00 55.34 85 SER A CA 1
ATOM 676 C C . SER A 1 85 ? 13.988 -12.882 11.064 1.00 55.34 85 SER A C 1
ATOM 678 O O . SER A 1 85 ? 14.392 -14.007 11.356 1.00 55.34 85 SER A O 1
ATOM 680 N N . ILE A 1 86 ? 13.021 -12.703 10.159 1.00 51.78 86 ILE A N 1
ATOM 681 C CA . ILE A 1 86 ? 12.486 -13.758 9.302 1.00 51.78 86 ILE A CA 1
ATOM 682 C C . ILE A 1 86 ? 13.576 -14.084 8.278 1.00 51.78 86 ILE A C 1
ATOM 684 O O . ILE A 1 86 ? 13.756 -13.352 7.302 1.00 51.78 86 ILE A O 1
ATOM 688 N N . LYS A 1 87 ? 14.320 -15.171 8.526 1.00 44.88 87 LYS A N 1
ATOM 689 C CA . LYS A 1 87 ? 15.147 -15.816 7.503 1.00 44.88 87 LYS A CA 1
ATOM 690 C C . LYS A 1 87 ? 14.224 -16.169 6.345 1.00 44.88 87 LYS A C 1
ATOM 692 O O . LYS A 1 87 ? 13.304 -16.967 6.490 1.00 44.88 87 LYS A O 1
ATOM 697 N N . LEU A 1 88 ? 14.418 -15.469 5.245 1.00 50.34 88 LEU A N 1
ATOM 698 C CA . LEU A 1 88 ? 13.850 -15.824 3.965 1.00 50.34 88 LEU A CA 1
ATOM 699 C C . LEU A 1 88 ? 14.977 -16.572 3.294 1.00 50.34 88 LEU A C 1
ATOM 701 O O . LEU A 1 88 ? 16.026 -15.974 3.072 1.00 50.34 88 LEU A O 1
ATOM 705 N N . ASP A 1 89 ? 14.794 -17.872 3.115 1.00 45.38 89 ASP A N 1
ATOM 706 C CA . ASP A 1 89 ? 15.716 -18.669 2.329 1.00 45.38 89 ASP A CA 1
ATOM 707 C C . ASP A 1 89 ? 15.820 -17.995 0.956 1.00 45.38 89 ASP A C 1
ATOM 709 O O . ASP A 1 89 ? 14.817 -17.805 0.262 1.00 45.38 89 ASP A O 1
ATOM 713 N N . ASP A 1 90 ? 17.022 -17.509 0.652 1.00 45.00 90 ASP A N 1
ATOM 714 C CA . ASP A 1 90 ? 17.417 -17.050 -0.672 1.00 45.00 90 ASP A CA 1
ATOM 715 C C . ASP A 1 90 ? 17.492 -18.303 -1.566 1.00 45.00 90 ASP A C 1
ATOM 717 O O . ASP A 1 90 ? 18.576 -18.815 -1.833 1.00 45.00 90 ASP A O 1
ATOM 721 N N . GLU A 1 91 ? 16.344 -18.856 -1.959 1.00 46.53 91 GLU A N 1
ATOM 722 C CA . GLU A 1 91 ? 16.255 -19.858 -3.024 1.00 46.53 91 GLU A CA 1
ATOM 723 C C . GLU A 1 91 ? 15.454 -19.279 -4.202 1.00 46.53 91 GLU A C 1
ATOM 725 O O . GLU A 1 91 ? 14.270 -18.957 -4.070 1.00 46.53 91 GLU A O 1
ATOM 730 N N . ASP A 1 9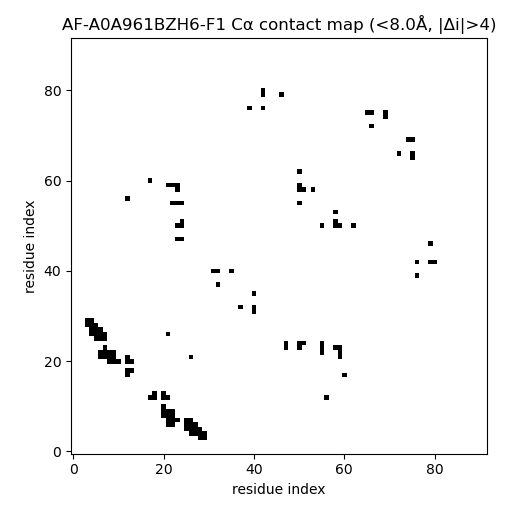2 ? 16.193 -19.166 -5.314 1.00 39.59 92 ASP A N 1
ATOM 731 C CA . ASP A 1 92 ? 15.886 -18.776 -6.704 1.00 39.59 92 ASP A CA 1
ATOM 732 C C . ASP A 1 92 ? 15.654 -17.288 -7.053 1.00 39.59 92 ASP A C 1
ATOM 734 O O . ASP A 1 92 ? 14.557 -16.724 -6.823 1.00 39.5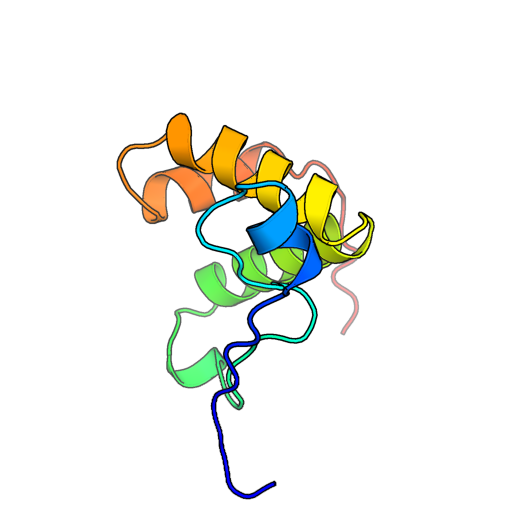9 92 ASP A O 1
#